Protein AF-A0A832TAB0-F1 (afdb_monomer_lite)

Sequence (96 aa):
EHEVLLYAREGGWWDAYRIGLSPQPIRVSDGWLIMYHGVRQTTSKASYRLGMALLDPEDPRKVLHRSEGWIFGPRELYERSGDVNDVVFPCGWVLV

Structure (mmCIF, N/CA/C/O backbone):
data_AF-A0A832TAB0-F1
#
_entry.id   AF-A0A832TAB0-F1
#
loop_
_atom_site.group_PDB
_atom_site.id
_atom_site.type_symbol
_atom_site.label_atom_id
_atom_site.label_alt_id
_atom_site.label_comp_id
_atom_site.label_asym_id
_atom_site.label_entity_id
_atom_site.label_seq_id
_atom_site.pdbx_PDB_ins_code
_atom_site.Cartn_x
_atom_site.Cartn_y
_atom_site.Cartn_z
_atom_site.occupancy
_atom_site.B_iso_or_equiv
_atom_site.auth_seq_id
_atom_site.auth_comp_id
_atom_site.auth_asym_id
_atom_site.auth_atom_id
_atom_site.pdbx_PDB_model_num
ATOM 1 N N . GLU A 1 1 ? -5.890 17.936 13.309 1.00 84.81 1 GLU A N 1
ATOM 2 C CA . GLU A 1 1 ? -4.551 18.256 12.769 1.00 84.81 1 GLU A CA 1
ATOM 3 C C . GLU A 1 1 ? -4.107 17.135 11.838 1.00 84.81 1 GLU A C 1
ATOM 5 O O . GLU A 1 1 ? -4.694 16.060 11.903 1.00 84.81 1 GLU A O 1
ATOM 10 N N . HIS A 1 2 ? -3.166 17.393 10.931 1.00 87.88 2 HIS A N 1
ATOM 11 C CA . HIS A 1 2 ? -2.669 16.392 9.982 1.00 87.88 2 HIS A CA 1
ATOM 12 C C . HIS A 1 2 ? -1.566 15.544 10.629 1.00 87.88 2 HIS A C 1
ATOM 14 O O . HIS A 1 2 ? -0.630 16.100 11.197 1.00 87.88 2 HIS A O 1
ATOM 20 N N . GLU A 1 3 ? -1.661 14.220 10.508 1.00 93.19 3 GLU A N 1
ATOM 21 C CA . GLU A 1 3 ? -0.699 13.259 11.054 1.00 93.19 3 GLU A CA 1
ATOM 22 C C . GLU A 1 3 ? -0.360 12.192 10.004 1.00 93.19 3 GLU A C 1
ATOM 24 O O . GLU A 1 3 ? -1.198 11.820 9.179 1.00 93.19 3 GLU A O 1
ATOM 29 N N . VAL A 1 4 ? 0.881 11.702 10.027 1.00 95.12 4 VAL A N 1
ATOM 30 C CA . VAL A 1 4 ? 1.337 10.639 9.126 1.00 95.12 4 VAL A CA 1
ATOM 31 C C . VAL A 1 4 ? 0.913 9.278 9.674 1.00 95.12 4 VAL A C 1
ATOM 33 O O . VAL A 1 4 ? 1.360 8.876 10.742 1.00 95.12 4 VAL A O 1
ATOM 36 N N . LEU A 1 5 ? 0.105 8.539 8.909 1.00 96.25 5 LEU A N 1
ATOM 37 C CA . LEU A 1 5 ? -0.348 7.192 9.281 1.00 96.25 5 LEU A CA 1
ATOM 38 C C . LEU A 1 5 ? 0.697 6.106 8.984 1.00 96.25 5 LEU A C 1
ATOM 40 O O . LEU A 1 5 ? 0.912 5.189 9.772 1.00 96.25 5 LEU A O 1
ATOM 44 N N . LEU A 1 6 ? 1.331 6.184 7.812 1.00 96.75 6 LEU A N 1
ATOM 45 C CA . LEU A 1 6 ? 2.314 5.214 7.340 1.00 96.75 6 LEU A CA 1
ATOM 46 C C . LEU A 1 6 ? 3.461 5.939 6.643 1.00 96.75 6 LEU A C 1
ATOM 48 O O . LEU A 1 6 ? 3.238 6.819 5.814 1.00 96.75 6 LEU A O 1
ATOM 52 N N . TYR A 1 7 ? 4.682 5.489 6.919 1.00 97.06 7 TYR A N 1
ATOM 53 C CA . TYR A 1 7 ? 5.863 5.831 6.133 1.00 97.06 7 TYR A CA 1
ATOM 54 C C . TYR A 1 7 ? 6.150 4.732 5.104 1.00 97.06 7 TYR A C 1
ATOM 56 O O . TYR A 1 7 ? 5.866 3.544 5.334 1.00 97.06 7 TYR A O 1
ATOM 64 N N . ALA A 1 8 ? 6.728 5.121 3.966 1.00 97.62 8 ALA A N 1
ATOM 65 C CA . ALA A 1 8 ? 7.381 4.160 3.083 1.00 97.62 8 ALA A CA 1
ATOM 66 C C . ALA A 1 8 ? 8.461 3.417 3.883 1.00 97.62 8 ALA A C 1
ATOM 68 O O . ALA A 1 8 ? 9.091 3.998 4.768 1.00 97.62 8 ALA A O 1
ATOM 69 N N . ARG A 1 9 ? 8.632 2.119 3.621 1.00 96.88 9 ARG A N 1
ATOM 70 C CA . ARG A 1 9 ? 9.732 1.370 4.245 1.00 96.88 9 ARG A CA 1
ATOM 71 C C . ARG A 1 9 ? 11.059 1.802 3.612 1.00 96.88 9 ARG A C 1
ATOM 73 O O . ARG A 1 9 ? 11.076 2.592 2.679 1.00 96.88 9 AR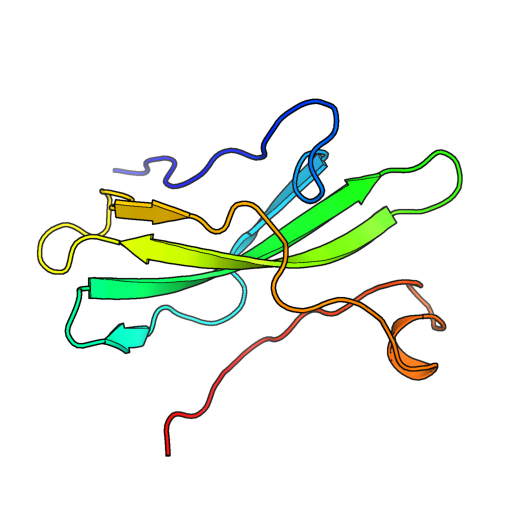G A O 1
ATOM 80 N N . GLU A 1 10 ? 12.181 1.279 4.084 1.00 95.19 10 GLU A N 1
ATOM 81 C CA . GLU A 1 10 ? 13.496 1.629 3.533 1.00 95.19 10 GLU A CA 1
ATOM 82 C C . GLU A 1 10 ? 14.237 0.404 3.000 1.00 95.19 10 GLU A C 1
ATOM 84 O O . GLU A 1 10 ? 13.978 -0.725 3.400 1.00 95.19 10 GLU A O 1
ATOM 89 N N . GLY A 1 11 ? 15.187 0.603 2.089 1.00 92.50 11 GLY A N 1
ATOM 90 C CA . GLY A 1 11 ? 16.063 -0.464 1.610 1.00 92.50 11 GLY A CA 1
ATOM 91 C C . GLY A 1 11 ? 15.357 -1.525 0.757 1.00 92.50 11 GLY A C 1
ATOM 92 O O . GLY A 1 11 ? 14.808 -1.241 -0.307 1.00 92.50 11 GLY A O 1
ATOM 93 N N . GLY A 1 12 ? 15.443 -2.786 1.186 1.00 92.31 12 GLY A N 1
ATOM 94 C CA . GLY A 1 12 ? 15.068 -3.963 0.396 1.00 92.31 12 GLY A CA 1
ATOM 95 C C . GLY A 1 12 ? 13.567 -4.212 0.231 1.00 92.31 12 GLY A C 1
ATOM 96 O O . GLY A 1 12 ? 13.201 -5.157 -0.470 1.00 92.31 12 GLY A O 1
ATOM 97 N N . TRP A 1 13 ? 12.700 -3.378 0.801 1.00 96.25 13 TRP A N 1
ATOM 98 C CA . TRP A 1 13 ? 11.254 -3.600 0.805 1.00 96.25 13 TRP A CA 1
ATOM 99 C C . TRP A 1 13 ? 10.573 -3.245 -0.520 1.00 96.25 13 TRP A C 1
ATOM 101 O O . TRP A 1 13 ? 11.049 -2.429 -1.313 1.00 96.25 13 TRP A O 1
ATOM 111 N N . TRP A 1 14 ? 9.443 -3.894 -0.792 1.00 96.69 14 TRP A N 1
ATOM 112 C CA . TRP A 1 14 ? 8.676 -3.687 -2.022 1.00 96.69 14 TRP A CA 1
ATOM 113 C C . TRP A 1 14 ? 7.950 -2.330 -2.048 1.00 96.69 14 TRP A C 1
ATOM 115 O O . TRP A 1 14 ? 7.619 -1.843 -3.123 1.00 96.69 14 TRP A O 1
ATOM 125 N N . ASP A 1 15 ? 7.741 -1.720 -0.883 1.00 97.38 15 ASP A N 1
ATOM 126 C CA . ASP A 1 15 ? 7.086 -0.431 -0.664 1.00 97.38 15 ASP A CA 1
ATOM 127 C C . ASP A 1 15 ? 8.068 0.642 -0.162 1.00 97.38 15 ASP A C 1
ATOM 129 O O . ASP A 1 15 ? 7.703 1.521 0.621 1.00 97.38 15 ASP A O 1
ATOM 133 N N . ALA A 1 16 ? 9.333 0.541 -0.591 1.00 96.44 16 ALA A N 1
ATOM 134 C CA . ALA A 1 16 ? 10.421 1.357 -0.061 1.00 96.44 16 ALA A CA 1
ATOM 135 C C . ALA A 1 16 ? 10.628 2.719 -0.744 1.00 96.44 16 ALA A C 1
ATOM 137 O O . ALA A 1 16 ? 11.344 3.568 -0.226 1.00 96.44 16 ALA A O 1
ATOM 138 N N . TYR A 1 17 ? 10.066 2.933 -1.936 1.00 95.69 17 TYR A N 1
ATOM 139 C CA . TYR A 1 17 ? 10.266 4.191 -2.661 1.00 95.69 17 TYR A CA 1
ATOM 140 C C . TYR A 1 17 ? 9.177 5.210 -2.327 1.00 95.69 17 TYR A C 1
ATOM 142 O O . TYR A 1 17 ? 9.465 6.337 -1.936 1.00 95.69 17 TYR A O 1
ATOM 150 N N . ARG A 1 18 ? 7.913 4.813 -2.499 1.00 96.25 18 ARG A N 1
ATOM 151 C CA . ARG A 1 18 ? 6.728 5.622 -2.195 1.00 96.25 18 ARG A CA 1
ATOM 152 C C . ARG A 1 18 ? 5.589 4.705 -1.785 1.00 96.25 18 ARG A C 1
ATOM 154 O O . ARG A 1 18 ? 5.522 3.568 -2.256 1.00 96.25 18 ARG A O 1
ATOM 161 N N . ILE A 1 19 ? 4.688 5.231 -0.967 1.00 97.94 19 ILE A N 1
ATOM 162 C CA . ILE A 1 19 ? 3.401 4.605 -0.682 1.00 97.94 19 ILE A CA 1
ATOM 163 C C . ILE A 1 19 ? 2.277 5.619 -0.836 1.00 97.94 19 ILE A C 1
ATOM 165 O O . ILE A 1 19 ? 2.499 6.824 -0.712 1.00 97.94 19 ILE A O 1
ATOM 169 N N . GLY A 1 20 ? 1.069 5.118 -1.050 1.00 97.31 20 GLY A N 1
ATOM 170 C CA . GLY A 1 20 ? -0.136 5.927 -1.007 1.00 97.31 20 GLY A CA 1
ATOM 171 C C . GLY A 1 20 ? -1.369 5.065 -0.800 1.00 97.31 20 GLY A C 1
ATOM 172 O O . GLY A 1 20 ? -1.401 3.891 -1.179 1.00 97.31 20 GLY A O 1
ATOM 173 N N . LEU A 1 21 ? -2.392 5.650 -0.181 1.00 96.31 21 LEU A N 1
ATOM 174 C CA . LEU A 1 21 ? -3.687 4.990 -0.047 1.00 96.31 21 LEU A CA 1
ATOM 175 C C . LEU A 1 21 ? -4.266 4.686 -1.435 1.00 96.31 21 LEU A C 1
ATOM 177 O O . LEU A 1 21 ? -4.027 5.424 -2.391 1.00 96.31 21 LEU A O 1
ATOM 181 N N . SER A 1 22 ? -4.952 3.550 -1.546 1.00 94.56 22 SER A N 1
ATOM 182 C CA . SER A 1 22 ? -5.612 3.108 -2.780 1.00 94.56 22 SER A CA 1
ATOM 183 C C . SER A 1 22 ? -7.136 3.302 -2.645 1.00 94.56 22 SER A C 1
ATOM 185 O O . SER A 1 22 ? -7.552 4.460 -2.709 1.00 94.56 22 SER A O 1
ATOM 187 N N . PRO A 1 23 ? -7.994 2.288 -2.412 1.00 96.56 23 PRO A N 1
ATOM 188 C CA . PRO A 1 23 ? -9.407 2.539 -2.145 1.00 96.56 23 PRO A CA 1
ATOM 189 C C . PRO A 1 23 ? -9.633 3.140 -0.746 1.00 96.56 23 PRO A C 1
ATOM 191 O O . PRO A 1 23 ? -8.781 3.064 0.145 1.00 96.56 23 PRO A O 1
ATOM 194 N N . GLN A 1 24 ? -10.818 3.717 -0.549 1.00 95.25 24 GLN A N 1
ATOM 195 C CA . GLN A 1 24 ? -11.297 4.222 0.740 1.00 95.25 24 GLN A CA 1
ATOM 196 C C . GLN A 1 24 ? -11.342 3.107 1.797 1.00 95.25 24 GLN A C 1
ATOM 198 O O . GLN A 1 24 ? -11.773 2.031 1.418 1.00 95.25 24 GLN A O 1
ATOM 203 N N . PRO A 1 25 ? -10.998 3.329 3.084 1.00 96.31 25 PRO A N 1
ATOM 204 C CA . PRO A 1 25 ? -11.007 2.298 4.137 1.00 96.31 25 PRO A CA 1
ATOM 205 C C . PRO A 1 25 ? -12.339 1.534 4.281 1.00 96.31 25 PRO A C 1
ATOM 207 O O . PRO A 1 25 ? -13.409 2.116 4.113 1.00 96.31 25 PRO A O 1
ATOM 210 N N . ILE A 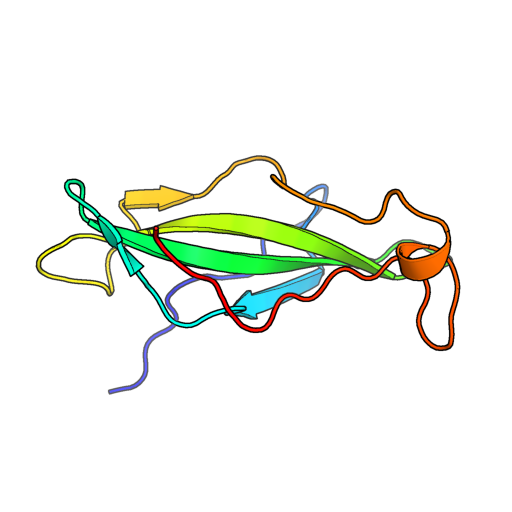1 26 ? -12.284 0.245 4.642 1.00 96.25 26 ILE A N 1
ATOM 211 C CA . ILE A 1 26 ? -13.455 -0.610 4.903 1.00 96.25 26 ILE A CA 1
ATOM 212 C C . ILE A 1 26 ? -13.482 -0.967 6.377 1.00 96.25 26 ILE A C 1
ATOM 214 O O . ILE A 1 26 ? -12.466 -1.354 6.954 1.00 96.25 26 ILE A O 1
ATOM 218 N N . ARG A 1 27 ? -14.670 -0.897 6.976 1.00 96.12 27 ARG A N 1
ATOM 219 C CA . ARG A 1 27 ? -14.897 -1.436 8.314 1.00 96.12 27 ARG A CA 1
ATOM 220 C C . ARG A 1 27 ? -14.984 -2.961 8.247 1.00 96.12 27 ARG A C 1
ATOM 222 O O . ARG A 1 27 ? -15.804 -3.499 7.508 1.00 96.12 27 ARG A O 1
ATOM 229 N N . VAL A 1 28 ? -14.169 -3.636 9.048 1.00 96.06 28 VAL A N 1
ATOM 230 C CA . VAL A 1 28 ? -14.238 -5.080 9.316 1.00 96.06 28 VAL A CA 1
ATOM 231 C C . VAL A 1 28 ? -14.466 -5.314 10.814 1.00 96.06 28 VAL A C 1
ATOM 233 O O . VAL A 1 28 ? -14.469 -4.358 11.593 1.00 96.06 28 VAL A O 1
ATOM 236 N N . SER A 1 29 ? -14.678 -6.567 11.233 1.00 95.88 29 SER A N 1
ATOM 237 C CA . SER A 1 29 ? -14.878 -6.909 12.654 1.00 95.88 29 SER A CA 1
ATOM 238 C C . SER A 1 29 ? -13.717 -6.450 13.534 1.00 95.88 29 SER A C 1
ATOM 240 O O . SER A 1 29 ? -13.937 -5.965 14.639 1.00 95.88 29 SER A O 1
ATOM 242 N N . ASP A 1 30 ? -12.498 -6.553 13.007 1.00 96.69 30 ASP A N 1
ATOM 243 C CA . ASP A 1 30 ? -11.267 -6.376 13.777 1.00 96.69 30 ASP A CA 1
ATOM 244 C C . ASP A 1 30 ? -10.704 -4.946 13.694 1.00 96.69 30 ASP A C 1
ATOM 246 O O . ASP A 1 30 ? -9.688 -4.647 14.318 1.00 96.69 30 ASP A O 1
ATOM 250 N N . GLY A 1 31 ? -11.328 -4.050 12.917 1.00 98.19 31 GLY A N 1
ATOM 251 C CA . GLY A 1 31 ? -10.825 -2.689 12.725 1.00 98.19 31 GLY A CA 1
ATOM 252 C C . GLY A 1 31 ? -11.193 -2.046 11.392 1.00 98.19 31 GLY A C 1
ATOM 253 O O . GLY A 1 31 ? -12.175 -2.406 10.739 1.00 98.19 31 GLY A O 1
ATOM 254 N N . TRP A 1 32 ? -10.382 -1.074 10.979 1.00 98.19 32 TRP A N 1
ATOM 255 C CA . TRP A 1 32 ? -10.451 -0.479 9.644 1.00 98.19 32 TRP A CA 1
ATOM 256 C C . TRP A 1 32 ? -9.379 -1.083 8.753 1.00 98.19 32 TRP A C 1
ATOM 258 O O . TRP A 1 32 ? -8.184 -0.907 8.981 1.00 98.19 32 TRP A O 1
ATOM 268 N N . LEU A 1 33 ? -9.804 -1.789 7.716 1.00 97.75 33 LEU A N 1
ATOM 269 C CA . LEU A 1 33 ? -8.911 -2.335 6.715 1.00 97.75 33 LEU A CA 1
ATOM 270 C C . LEU A 1 33 ? -8.607 -1.255 5.679 1.00 97.75 33 LEU A C 1
ATOM 272 O O . LEU A 1 33 ? -9.519 -0.681 5.078 1.00 97.75 33 LEU A O 1
ATOM 276 N N . ILE A 1 34 ? -7.324 -0.996 5.452 1.00 97.94 34 ILE A N 1
ATOM 277 C CA . ILE A 1 34 ? -6.852 -0.131 4.375 1.00 97.94 34 ILE A CA 1
ATOM 278 C C . ILE A 1 34 ? -6.009 -0.922 3.389 1.00 97.94 34 ILE A C 1
ATOM 280 O O . ILE A 1 34 ? -5.253 -1.821 3.760 1.00 97.94 34 ILE A O 1
ATOM 284 N N . MET A 1 35 ? -6.115 -0.541 2.123 1.00 98.06 35 MET A N 1
ATOM 285 C CA . MET A 1 35 ? -5.233 -0.998 1.062 1.00 98.06 35 MET A CA 1
ATOM 286 C C . MET A 1 35 ? -4.400 0.185 0.583 1.00 98.06 35 MET A C 1
ATOM 288 O O . MET A 1 35 ? -4.904 1.293 0.383 1.00 98.06 35 MET A O 1
ATOM 292 N N . TYR A 1 36 ? -3.108 -0.056 0.412 1.00 98.12 36 TYR A N 1
ATOM 293 C CA . TYR A 1 36 ? -2.160 0.953 -0.035 1.00 98.12 36 TYR A CA 1
ATOM 294 C C . TYR A 1 36 ? -1.298 0.383 -1.154 1.00 98.12 36 TYR A C 1
ATOM 296 O O . TYR A 1 36 ? -0.976 -0.808 -1.159 1.00 98.12 36 TYR A O 1
ATOM 304 N N . HIS A 1 37 ? -0.907 1.232 -2.097 1.00 98.12 37 HIS A N 1
ATOM 305 C CA . HIS A 1 37 ? 0.098 0.867 -3.077 1.00 98.12 37 HIS A CA 1
ATOM 306 C C . HIS A 1 37 ? 1.479 1.177 -2.510 1.00 98.12 37 HIS A C 1
ATOM 308 O O . HIS A 1 37 ? 1.674 2.155 -1.787 1.00 98.12 37 HIS A O 1
ATOM 314 N N . GLY A 1 38 ? 2.445 0.349 -2.870 1.00 98.06 38 GLY A N 1
ATOM 315 C CA . GLY A 1 38 ? 3.853 0.540 -2.583 1.00 98.06 38 GLY A CA 1
ATOM 316 C C . GLY A 1 38 ? 4.662 0.418 -3.859 1.00 98.06 38 GLY A C 1
ATOM 317 O O . GLY A 1 38 ? 4.406 -0.445 -4.703 1.00 98.06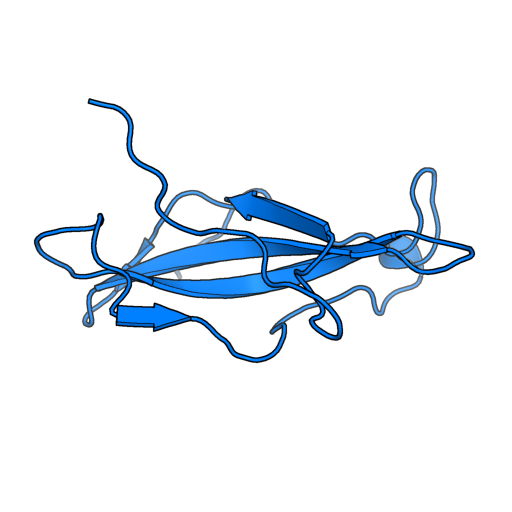 38 GLY A O 1
ATOM 318 N N . VAL A 1 39 ? 5.625 1.320 -3.996 1.00 97.81 39 VAL A N 1
ATOM 319 C CA . VAL A 1 39 ? 6.484 1.413 -5.168 1.00 97.81 39 VAL A CA 1
ATOM 320 C C . VAL A 1 39 ? 7.863 0.890 -4.813 1.00 97.81 39 VAL A C 1
ATOM 322 O O . VAL A 1 39 ? 8.487 1.350 -3.851 1.00 97.81 39 VAL A O 1
ATOM 325 N N . ARG A 1 40 ? 8.377 -0.018 -5.644 1.00 96.12 40 ARG A N 1
ATOM 326 C CA . ARG A 1 40 ? 9.798 -0.364 -5.659 1.00 96.12 40 ARG A CA 1
ATOM 327 C C . ARG A 1 40 ? 10.443 0.183 -6.915 1.00 96.12 40 ARG A C 1
ATOM 329 O O . ARG A 1 40 ? 10.117 -0.252 -8.017 1.00 96.12 40 ARG A O 1
ATOM 336 N N . GLN A 1 41 ? 11.411 1.072 -6.727 1.00 93.94 41 GLN A N 1
ATOM 337 C CA . GLN A 1 41 ? 12.306 1.491 -7.792 1.00 93.94 41 GLN A CA 1
ATOM 338 C C . GLN A 1 41 ? 13.419 0.449 -7.978 1.00 93.94 41 GLN A C 1
ATOM 340 O O . GLN A 1 41 ? 14.066 0.015 -7.022 1.00 93.94 41 GLN A O 1
ATOM 345 N N . THR A 1 42 ? 13.628 0.046 -9.224 1.00 88.06 42 THR A N 1
ATOM 346 C CA . THR A 1 42 ? 14.797 -0.702 -9.697 1.00 88.06 42 THR A CA 1
ATOM 347 C C . THR A 1 42 ? 15.581 0.178 -10.673 1.00 88.06 42 THR A C 1
ATOM 349 O O . THR A 1 42 ? 15.142 1.280 -11.009 1.00 88.06 42 THR A O 1
ATOM 352 N N . THR A 1 43 ? 16.737 -0.293 -11.140 1.00 88.50 43 THR A N 1
ATOM 353 C CA . THR A 1 43 ? 17.584 0.449 -12.089 1.00 88.50 43 THR A CA 1
ATOM 354 C C . THR A 1 43 ? 16.870 0.796 -13.393 1.00 88.50 43 THR A C 1
ATOM 356 O O . THR A 1 43 ? 17.134 1.852 -13.955 1.00 88.50 43 THR A O 1
ATOM 359 N N . SER A 1 44 ? 15.961 -0.060 -13.865 1.00 86.44 44 SER A N 1
ATOM 360 C CA . SER A 1 44 ? 15.284 0.112 -15.154 1.00 86.44 44 SER A CA 1
ATOM 361 C C . SER A 1 44 ? 13.806 0.483 -15.051 1.00 86.44 44 SER A C 1
ATOM 363 O O . SER A 1 44 ? 13.242 0.960 -16.032 1.00 86.44 44 SER A O 1
ATOM 365 N N . LYS A 1 45 ? 13.157 0.256 -13.900 1.00 89.75 45 LYS A N 1
ATOM 3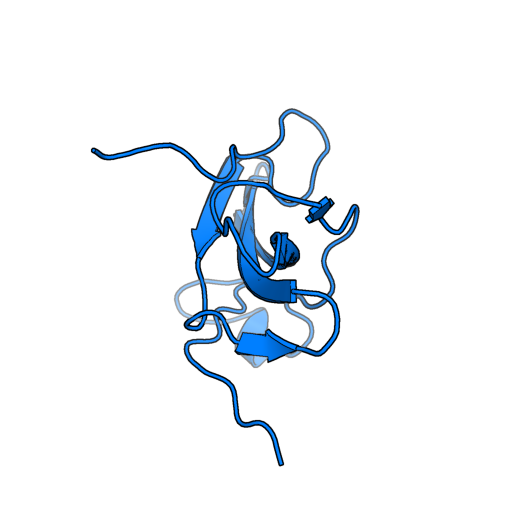66 C CA . LYS A 1 45 ? 11.705 0.443 -13.761 1.00 89.75 45 LYS A CA 1
ATOM 367 C C . LYS A 1 45 ? 11.229 0.677 -12.333 1.00 89.75 45 LYS A C 1
ATOM 369 O O . LYS A 1 45 ? 11.878 0.247 -11.377 1.00 89.75 45 LYS A O 1
ATOM 374 N N . ALA A 1 46 ? 10.050 1.277 -12.206 1.00 94.75 46 ALA A N 1
ATOM 375 C CA . ALA A 1 46 ? 9.247 1.254 -10.990 1.00 94.75 46 ALA A CA 1
ATOM 376 C C . ALA A 1 46 ? 8.231 0.107 -11.075 1.00 94.75 46 ALA A C 1
ATOM 378 O O . ALA A 1 46 ? 7.705 -0.163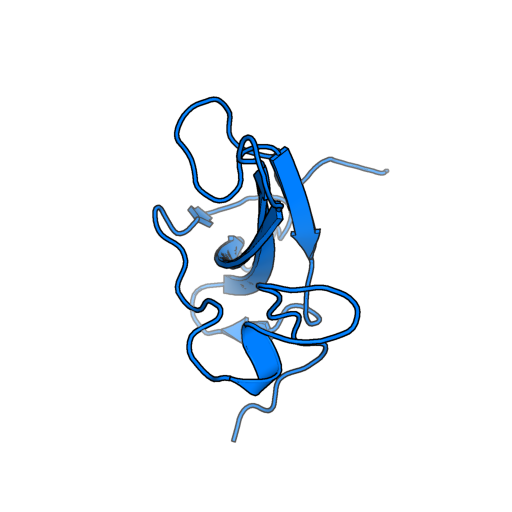 -12.147 1.00 94.75 46 ALA A O 1
ATOM 379 N N . SER A 1 47 ? 7.954 -0.568 -9.961 1.00 96.69 47 SER A N 1
ATOM 380 C CA . SER A 1 47 ? 6.871 -1.553 -9.880 1.00 96.69 47 SER A CA 1
ATOM 381 C C . SER A 1 47 ? 5.925 -1.184 -8.749 1.00 96.69 47 SER A C 1
ATOM 383 O O . SER A 1 47 ? 6.372 -1.013 -7.610 1.00 96.69 47 SER A O 1
ATOM 385 N N . TYR A 1 48 ? 4.639 -1.066 -9.080 1.00 98.12 48 TYR A N 1
ATOM 386 C CA . TYR A 1 48 ? 3.566 -0.747 -8.144 1.00 98.12 48 TYR A CA 1
ATOM 387 C C . TYR A 1 48 ? 2.875 -2.040 -7.738 1.00 98.12 48 TYR A C 1
ATOM 389 O O . TYR A 1 48 ? 2.394 -2.790 -8.583 1.00 98.12 48 TYR A O 1
ATOM 397 N N . ARG A 1 49 ? 2.853 -2.309 -6.437 1.00 98.06 49 ARG A N 1
ATOM 398 C CA . ARG A 1 49 ? 2.186 -3.470 -5.839 1.00 98.06 49 ARG A CA 1
ATOM 399 C C . ARG A 1 49 ? 1.304 -3.001 -4.695 1.00 98.06 49 ARG A C 1
ATOM 401 O O . ARG A 1 49 ? 1.403 -1.849 -4.283 1.00 98.06 49 ARG A O 1
ATOM 408 N N . LEU A 1 50 ? 0.456 -3.877 -4.177 1.00 98.38 50 LEU A N 1
ATOM 409 C CA . LEU A 1 50 ? -0.509 -3.540 -3.135 1.00 98.38 50 LEU A CA 1
ATOM 410 C C . LEU A 1 50 ? -0.198 -4.269 -1.842 1.00 98.38 50 LEU A C 1
ATOM 412 O O . LEU A 1 50 ? 0.120 -5.455 -1.856 1.00 98.38 50 LEU A O 1
ATOM 416 N N . GLY A 1 51 ? -0.353 -3.568 -0.731 1.00 98.00 51 GLY A N 1
ATOM 417 C CA . GLY A 1 51 ? -0.313 -4.108 0.618 1.00 98.00 51 GLY A CA 1
ATOM 418 C C . GLY A 1 51 ? -1.580 -3.732 1.369 1.00 98.00 51 GLY A C 1
ATOM 419 O O . GLY A 1 51 ? -2.421 -2.974 0.876 1.00 98.00 51 GLY A O 1
ATOM 420 N N . MET A 1 52 ? -1.703 -4.257 2.581 1.00 97.88 52 MET A N 1
ATOM 421 C CA . MET A 1 52 ? -2.816 -3.934 3.467 1.00 97.88 52 MET A CA 1
ATOM 422 C C . MET A 1 52 ? -2.310 -3.554 4.849 1.00 97.88 52 MET A C 1
ATOM 424 O O . MET A 1 52 ? -1.249 -4.008 5.285 1.00 97.88 52 MET A O 1
ATOM 428 N N . ALA A 1 53 ? -3.087 -2.738 5.548 1.00 98.25 53 ALA A N 1
ATOM 429 C CA . ALA A 1 53 ? -2.901 -2.495 6.966 1.00 98.25 53 ALA A CA 1
ATOM 430 C C . ALA A 1 53 ? -4.257 -2.529 7.676 1.00 98.25 53 ALA A C 1
ATOM 432 O O . ALA A 1 53 ? -5.273 -2.144 7.097 1.00 98.25 53 ALA A O 1
ATOM 433 N N . LEU A 1 54 ? -4.260 -3.010 8.914 1.00 98.62 54 LEU A N 1
ATOM 434 C CA . LEU A 1 54 ? -5.416 -2.968 9.798 1.00 98.62 54 LEU A CA 1
ATOM 435 C C . LEU A 1 54 ? -5.191 -1.856 10.818 1.00 98.62 54 LEU A C 1
ATOM 437 O O . LEU A 1 54 ? -4.148 -1.821 11.473 1.00 98.62 54 LEU A O 1
ATOM 441 N N . LEU A 1 55 ? -6.158 -0.956 10.929 1.00 98.56 55 LEU A N 1
ATOM 442 C CA . LEU A 1 55 ? -6.156 0.154 11.873 1.00 98.56 55 LEU A CA 1
ATOM 443 C C . LEU A 1 55 ? -7.143 -0.130 13.004 1.00 98.56 55 LEU A C 1
ATOM 445 O O . LEU A 1 55 ? -8.118 -0.860 12.814 1.00 98.56 55 LEU A O 1
ATOM 449 N N . ASP A 1 56 ? -6.900 0.471 14.160 1.00 98.31 56 ASP A N 1
ATOM 450 C CA . ASP A 1 56 ? -7.742 0.309 15.343 1.00 98.31 56 ASP A CA 1
ATOM 451 C C . ASP A 1 56 ? -9.195 0.766 15.080 1.00 98.31 56 ASP A C 1
ATOM 453 O O . ASP A 1 56 ? -9.407 1.784 14.411 1.00 98.31 56 ASP A O 1
ATOM 457 N N . PRO A 1 57 ? -10.209 0.010 15.551 1.00 97.94 57 PRO A N 1
ATOM 458 C CA . PRO A 1 57 ? -11.622 0.301 15.293 1.00 97.94 57 PRO A CA 1
ATOM 459 C C . PRO A 1 57 ? -12.108 1.629 15.886 1.00 97.94 57 PRO A C 1
ATOM 461 O O . PRO A 1 57 ? -13.014 2.242 15.306 1.00 97.94 57 P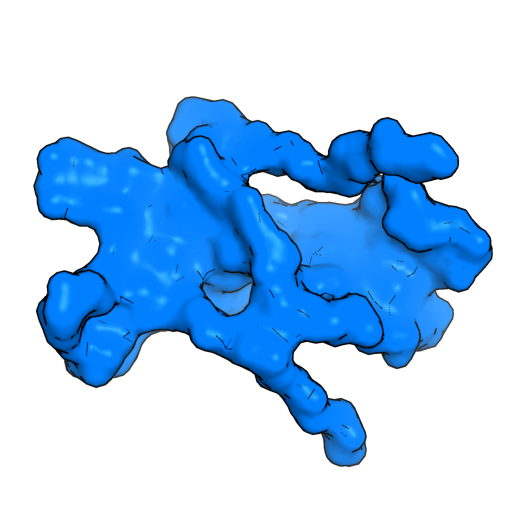RO A O 1
ATOM 464 N N . GLU A 1 58 ? -11.527 2.056 17.007 1.00 97.69 58 GLU A N 1
ATOM 465 C CA . GLU A 1 58 ? -11.914 3.257 17.750 1.00 97.69 58 GLU A CA 1
ATOM 466 C C . GLU A 1 58 ? -11.018 4.446 17.393 1.00 97.69 58 GLU A C 1
ATOM 468 O O . GLU A 1 58 ? -11.492 5.578 17.292 1.00 97.69 58 GLU A O 1
ATOM 473 N N . ASP A 1 59 ? -9.727 4.198 17.158 1.00 96.69 59 ASP A N 1
ATOM 474 C CA . ASP A 1 59 ? -8.755 5.224 16.792 1.00 96.69 59 ASP A CA 1
ATOM 475 C C . ASP A 1 59 ? -7.977 4.868 15.508 1.00 96.69 59 ASP A C 1
ATOM 477 O O . ASP A 1 59 ? -6.869 4.330 15.586 1.00 96.69 59 ASP A O 1
ATOM 481 N N . PRO A 1 60 ? -8.472 5.239 14.307 1.00 95.00 60 PRO A N 1
ATOM 482 C CA . PRO A 1 60 ? -7.872 4.839 13.030 1.00 95.00 60 PRO A CA 1
ATOM 483 C C . PRO A 1 60 ? -6.470 5.422 12.784 1.00 95.00 60 PRO A C 1
ATOM 485 O O . PRO A 1 60 ? -5.841 5.100 11.780 1.00 95.00 60 PRO A O 1
ATOM 488 N N . ARG A 1 61 ? -5.949 6.270 13.679 1.00 95.31 61 ARG A N 1
ATOM 489 C CA . ARG A 1 61 ? -4.551 6.727 13.640 1.00 95.31 61 ARG A CA 1
ATOM 490 C C . ARG A 1 61 ? -3.575 5.630 14.071 1.00 95.31 61 ARG A C 1
ATOM 492 O O . ARG A 1 61 ? -2.390 5.705 13.764 1.00 95.31 61 ARG A O 1
ATOM 499 N N . LYS A 1 62 ? -4.055 4.601 14.775 1.00 97.50 62 LYS A N 1
ATOM 500 C CA . LYS A 1 62 ? -3.237 3.488 15.258 1.00 97.50 62 LYS A CA 1
ATOM 501 C C . LYS A 1 62 ? -3.239 2.354 14.246 1.00 97.50 62 LYS A C 1
ATOM 503 O O . LYS A 1 62 ? -4.268 1.733 13.991 1.00 97.50 62 LYS A O 1
ATOM 508 N N . VAL A 1 63 ? -2.063 2.048 13.708 1.00 98.12 63 VAL A N 1
ATOM 509 C CA . VAL A 1 63 ? -1.855 0.883 12.844 1.00 98.12 63 VAL A CA 1
ATOM 510 C C . VAL A 1 63 ? -1.621 -0.341 13.728 1.00 98.12 63 VAL A C 1
ATOM 512 O O . VAL A 1 63 ? -0.602 -0.420 14.410 1.00 98.12 63 VAL A O 1
ATOM 515 N N . LEU A 1 64 ? -2.552 -1.294 13.716 1.00 98.38 64 LEU A N 1
ATOM 516 C CA . LEU A 1 64 ? -2.440 -2.550 14.464 1.00 98.38 64 LEU A CA 1
ATOM 517 C C . LEU A 1 64 ? -1.547 -3.551 13.729 1.00 98.38 64 LEU A C 1
ATOM 519 O O . LEU A 1 64 ? -0.667 -4.173 14.320 1.00 98.38 64 LEU A O 1
ATOM 523 N N . HIS A 1 65 ? -1.755 -3.676 12.418 1.00 98.19 65 HIS A N 1
ATOM 524 C CA . HIS A 1 65 ? -1.004 -4.590 11.563 1.00 98.19 65 HIS A CA 1
ATOM 525 C C . HIS A 1 65 ? -0.729 -3.961 10.202 1.00 98.19 65 HIS A C 1
ATOM 527 O O . HIS A 1 65 ? -1.531 -3.189 9.687 1.00 98.19 65 HIS A O 1
ATOM 533 N N . ARG A 1 66 ? 0.388 -4.342 9.583 1.00 97.94 66 ARG A N 1
ATOM 534 C CA . ARG A 1 66 ? 0.743 -3.991 8.204 1.00 97.94 66 ARG A CA 1
ATOM 535 C C . ARG A 1 66 ? 1.349 -5.218 7.543 1.00 97.94 66 ARG A C 1
ATOM 537 O O . ARG A 1 66 ? 2.243 -5.831 8.122 1.00 97.94 66 ARG A O 1
ATOM 544 N N . SER A 1 67 ? 0.895 -5.565 6.342 1.00 97.12 67 SER A N 1
ATOM 545 C CA . SER A 1 67 ? 1.409 -6.728 5.620 1.00 97.12 67 SER A CA 1
ATOM 546 C C . SER A 1 67 ? 2.917 -6.595 5.379 1.00 97.12 67 SER A C 1
ATOM 548 O O . SER A 1 67 ? 3.412 -5.544 4.958 1.00 97.12 67 SER A O 1
ATOM 550 N N . GLU A 1 68 ? 3.684 -7.645 5.669 1.00 95.56 68 GLU A N 1
ATOM 551 C CA . GLU A 1 68 ? 5.120 -7.657 5.366 1.00 95.56 68 GLU A CA 1
ATOM 552 C C . GLU A 1 68 ? 5.320 -7.678 3.843 1.00 95.56 68 GLU A C 1
ATOM 554 O O . GLU A 1 68 ? 5.934 -6.781 3.261 1.00 95.56 68 GLU A O 1
ATOM 559 N N . GLY A 1 69 ? 4.692 -8.644 3.174 1.00 96.00 69 GLY A N 1
ATOM 560 C CA . GLY A 1 69 ? 4.644 -8.733 1.719 1.00 96.00 69 GLY A CA 1
ATOM 561 C C . GLY A 1 69 ? 3.566 -7.858 1.078 1.00 96.00 69 GLY A C 1
ATOM 562 O O . GLY A 1 69 ? 2.681 -7.307 1.740 1.00 96.00 69 GLY A O 1
ATOM 563 N N . TRP A 1 70 ? 3.646 -7.764 -0.245 1.00 96.94 70 TRP A N 1
ATOM 564 C CA . TRP A 1 70 ? 2.539 -7.319 -1.080 1.00 96.94 70 TRP A CA 1
ATOM 565 C C . TRP A 1 70 ? 1.550 -8.477 -1.269 1.00 96.94 70 TRP A C 1
ATOM 567 O O . TRP A 1 70 ? 1.948 -9.638 -1.319 1.00 96.94 70 TRP A O 1
ATOM 577 N N . ILE A 1 71 ? 0.265 -8.154 -1.379 1.00 96.75 71 ILE A N 1
ATOM 578 C CA . ILE A 1 71 ? -0.838 -9.106 -1.568 1.00 96.75 71 ILE A CA 1
ATOM 579 C C . ILE A 1 71 ? -1.271 -9.229 -3.032 1.00 96.75 71 ILE A C 1
ATOM 581 O O . ILE A 1 71 ? -1.879 -10.220 -3.423 1.00 96.75 71 ILE A O 1
ATOM 585 N N . PHE A 1 72 ? -0.962 -8.220 -3.848 1.00 97.25 72 PHE A N 1
ATOM 586 C CA . PHE A 1 72 ? -1.307 -8.178 -5.263 1.00 97.25 72 PHE A CA 1
ATOM 587 C C . PHE A 1 72 ? -0.276 -7.352 -6.029 1.00 97.25 72 PHE A C 1
ATOM 589 O O . PHE A 1 72 ? 0.260 -6.368 -5.513 1.00 97.25 72 PHE A O 1
ATOM 596 N N . GLY A 1 73 ? 0.033 -7.766 -7.251 1.00 97.56 73 GLY A N 1
ATOM 597 C CA . GLY A 1 73 ? 1.051 -7.136 -8.076 1.00 97.56 73 GLY A CA 1
ATOM 598 C C . GLY A 1 73 ? 0.871 -7.491 -9.551 1.00 97.56 73 GLY A C 1
ATOM 599 O O . GLY A 1 73 ? 0.138 -8.432 -9.851 1.00 97.56 73 GLY A O 1
ATOM 600 N N . PRO A 1 74 ? 1.559 -6.776 -10.457 1.00 97.50 74 PRO A N 1
ATOM 601 C CA . PRO A 1 74 ? 1.414 -6.956 -11.895 1.00 97.50 74 PRO A CA 1
ATOM 602 C C . PRO A 1 74 ? 1.800 -8.375 -12.320 1.00 97.50 74 PRO A C 1
ATOM 604 O O . PRO A 1 74 ? 2.931 -8.821 -12.100 1.00 97.50 74 PRO A O 1
ATOM 607 N N . ARG A 1 75 ? 0.867 -9.079 -12.953 1.00 97.31 75 ARG A N 1
ATOM 608 C CA . ARG A 1 75 ? 1.019 -10.442 -13.464 1.00 97.31 75 ARG A CA 1
ATOM 609 C C . ARG A 1 75 ? 0.518 -10.565 -14.892 1.00 97.31 75 ARG A C 1
ATOM 611 O O . ARG A 1 75 ? 1.154 -11.258 -15.681 1.00 97.31 75 ARG A O 1
ATOM 618 N N . GLU A 1 76 ? -0.566 -9.913 -15.261 1.00 98.19 76 GLU A N 1
ATOM 619 C CA . GLU A 1 76 ? -1.108 -10.047 -16.611 1.00 98.19 76 GLU A CA 1
ATOM 620 C C . GLU A 1 76 ? -0.437 -9.080 -17.591 1.00 98.19 76 GLU A C 1
ATOM 622 O O . GLU A 1 76 ? 0.238 -8.126 -17.196 1.00 98.19 76 GLU A O 1
ATOM 627 N N . LEU A 1 77 ? -0.561 -9.348 -18.896 1.00 98.12 77 LEU A N 1
ATOM 628 C CA . LEU A 1 77 ? 0.107 -8.532 -19.917 1.00 98.12 77 LEU A CA 1
ATOM 629 C C . LEU A 1 77 ? -0.329 -7.062 -19.844 1.00 98.12 77 LEU A C 1
ATOM 631 O O . LEU A 1 77 ? 0.518 -6.183 -19.954 1.00 98.12 77 LEU A O 1
ATOM 635 N N . TYR A 1 78 ? -1.614 -6.809 -19.584 1.00 97.38 78 TYR A N 1
ATOM 636 C CA . TYR A 1 78 ? -2.174 -5.459 -19.458 1.00 97.38 78 TYR A CA 1
ATOM 637 C C . TYR A 1 78 ? -1.700 -4.705 -18.200 1.00 97.38 78 TYR A C 1
ATOM 639 O O . TYR A 1 78 ? -1.874 -3.497 -18.111 1.00 97.38 78 TYR A O 1
ATOM 647 N N . GLU A 1 79 ? -1.106 -5.400 -17.226 1.00 98.12 79 GLU A N 1
ATOM 648 C CA . GLU A 1 79 ? -0.538 -4.806 -16.001 1.00 98.12 79 GLU A CA 1
ATOM 649 C C . GLU A 1 79 ? 0.973 -4.594 -16.153 1.00 98.12 79 GLU A C 1
ATOM 651 O O . GLU A 1 79 ? 1.572 -3.704 -15.548 1.00 98.12 79 GLU A O 1
ATOM 656 N N . ARG A 1 80 ? 1.615 -5.451 -16.954 1.00 96.88 80 ARG A N 1
ATOM 657 C CA . ARG A 1 80 ? 3.061 -5.437 -17.197 1.00 96.88 80 ARG A CA 1
ATOM 658 C C . ARG A 1 80 ? 3.461 -4.569 -18.386 1.00 96.88 80 ARG A C 1
ATOM 660 O O . ARG A 1 80 ? 4.616 -4.160 -18.436 1.00 96.88 80 ARG A O 1
ATOM 667 N N . SER A 1 81 ? 2.543 -4.287 -19.309 1.00 97.00 81 SER A N 1
ATOM 668 C CA . SER A 1 81 ? 2.806 -3.507 -20.516 1.00 97.00 81 SER A CA 1
ATOM 669 C C . SER A 1 81 ? 1.719 -2.468 -20.791 1.00 97.00 81 SER A C 1
ATOM 671 O O . SER A 1 81 ? 0.537 -2.798 -20.844 1.00 97.00 81 SER A O 1
ATOM 673 N N . GLY A 1 82 ? 2.142 -1.224 -21.005 1.00 95.56 82 GLY A N 1
ATOM 674 C CA . GLY A 1 82 ? 1.299 -0.089 -21.369 1.00 95.56 82 GLY A CA 1
ATOM 675 C C . GLY A 1 82 ? 2.111 1.206 -21.351 1.00 95.56 82 GLY A C 1
ATOM 676 O O . GLY A 1 82 ? 3.340 1.168 -21.405 1.00 95.56 82 GLY A O 1
ATOM 677 N N . ASP A 1 83 ? 1.441 2.348 -21.217 1.00 96.38 83 ASP A N 1
ATOM 678 C CA . ASP A 1 83 ? 2.120 3.649 -21.089 1.00 96.38 83 ASP A CA 1
ATOM 679 C C . ASP A 1 83 ? 2.993 3.716 -19.826 1.00 96.38 83 ASP A C 1
ATOM 681 O O . ASP A 1 83 ? 4.064 4.326 -19.820 1.00 96.38 83 ASP A O 1
ATOM 685 N N . VAL A 1 84 ? 2.554 3.039 -18.759 1.00 95.12 84 VAL A N 1
ATOM 686 C CA . VAL A 1 84 ? 3.338 2.816 -17.543 1.00 95.12 84 VAL A CA 1
ATOM 687 C C . VAL A 1 84 ? 3.342 1.322 -17.233 1.00 95.12 84 VAL A C 1
ATOM 689 O O . VAL A 1 84 ? 2.328 0.746 -16.847 1.00 95.12 84 VAL A O 1
ATOM 692 N N . ASN A 1 85 ? 4.501 0.697 -17.423 1.00 95.81 85 ASN A N 1
ATOM 693 C CA . ASN A 1 85 ? 4.693 -0.736 -17.212 1.00 95.81 85 ASN A CA 1
ATOM 694 C C . ASN A 1 85 ? 4.727 -1.101 -15.720 1.00 95.81 85 ASN A C 1
ATOM 696 O O . ASN A 1 85 ? 5.156 -0.306 -14.886 1.00 95.81 85 ASN A O 1
ATOM 700 N N . ASP A 1 86 ? 4.369 -2.351 -15.414 1.00 97.19 86 ASP A N 1
ATOM 701 C CA . ASP A 1 86 ? 4.429 -2.949 -14.074 1.00 97.19 86 ASP A CA 1
ATOM 702 C C . ASP A 1 86 ? 3.611 -2.184 -13.014 1.00 97.19 86 ASP A C 1
ATOM 704 O O . ASP A 1 86 ? 4.083 -1.932 -11.894 1.00 97.19 86 ASP A O 1
ATOM 708 N N . VAL A 1 87 ? 2.355 -1.871 -13.352 1.00 97.56 87 VAL A N 1
ATOM 709 C CA . VAL A 1 87 ? 1.426 -1.149 -12.476 1.00 97.56 87 VAL A CA 1
ATOM 710 C C . VAL A 1 87 ? 0.137 -1.924 -12.235 1.00 97.56 87 VAL A C 1
ATOM 712 O O . VAL A 1 87 ? -0.548 -2.343 -13.162 1.00 97.56 87 VAL A O 1
ATOM 715 N N . VAL A 1 88 ? -0.230 -2.027 -10.958 1.00 97.50 88 VAL A N 1
ATOM 716 C CA . VAL A 1 88 ? -1.603 -2.276 -10.514 1.00 97.50 88 VAL A CA 1
ATOM 717 C C . VAL A 1 88 ? -1.994 -1.176 -9.530 1.00 97.50 88 VAL A C 1
ATOM 719 O O . VAL A 1 88 ? -1.236 -0.865 -8.609 1.00 97.50 88 VAL A O 1
ATOM 722 N N . PHE A 1 89 ? -3.149 -0.549 -9.750 1.00 96.75 89 PHE A N 1
ATOM 723 C CA . PHE A 1 89 ? -3.588 0.615 -8.975 1.00 96.75 89 PHE A CA 1
ATOM 724 C C . PHE A 1 89 ? -5.121 0.624 -8.847 1.00 96.75 89 PHE A C 1
ATOM 726 O O . PHE A 1 89 ? -5.809 1.226 -9.670 1.00 96.75 89 PHE A O 1
ATOM 733 N N . PRO A 1 90 ? -5.692 -0.099 -7.872 1.00 94.94 90 PRO A N 1
ATOM 734 C CA . PRO A 1 90 ? -7.133 -0.167 -7.703 1.00 94.94 90 PRO A CA 1
ATOM 735 C C . PRO A 1 90 ? -7.671 1.108 -7.057 1.00 94.94 90 PRO A C 1
ATOM 737 O O . PRO A 1 90 ? -7.057 1.684 -6.160 1.00 94.94 90 PRO A O 1
ATOM 740 N N . CYS A 1 91 ? -8.870 1.496 -7.483 1.00 95.50 91 CYS A N 1
ATOM 741 C CA . CYS A 1 91 ? -9.535 2.725 -7.044 1.00 95.50 91 CYS A CA 1
ATOM 742 C C . CYS A 1 91 ? -10.801 2.469 -6.215 1.00 95.50 91 CYS A C 1
ATOM 744 O O . CYS A 1 91 ? -11.486 3.413 -5.836 1.00 95.50 91 CYS A O 1
ATOM 746 N N . GLY A 1 92 ? -11.149 1.208 -5.960 1.00 95.19 92 GLY A N 1
ATOM 747 C CA . GLY A 1 92 ? -12.360 0.855 -5.235 1.00 95.19 92 GLY A CA 1
ATOM 748 C C . GLY A 1 92 ? -12.450 -0.637 -4.956 1.00 95.19 92 GLY A C 1
ATOM 749 O O . GLY A 1 92 ? -11.724 -1.448 -5.531 1.00 95.19 92 GLY A O 1
ATOM 750 N N . TRP A 1 93 ? -13.374 -0.979 -4.072 1.00 93.88 93 TRP A N 1
ATOM 751 C CA . TRP A 1 93 ? -13.748 -2.344 -3.730 1.00 93.88 93 TRP A CA 1
ATOM 752 C C . TRP A 1 93 ? -15.255 -2.428 -3.516 1.00 93.88 93 TRP A C 1
ATOM 754 O O . TRP A 1 93 ? -15.913 -1.431 -3.211 1.00 93.88 93 TRP A O 1
ATOM 764 N N . VAL A 1 94 ? -15.788 -3.632 -3.681 1.00 92.88 94 VAL A N 1
ATOM 765 C CA . VAL A 1 94 ? -17.172 -3.967 -3.357 1.00 92.88 94 VAL A CA 1
ATOM 766 C C . VAL A 1 94 ? -17.124 -5.137 -2.389 1.00 92.88 94 VAL A C 1
ATOM 768 O O . VAL A 1 94 ? -16.455 -6.133 -2.660 1.00 92.88 94 VAL A O 1
ATOM 771 N N . LEU A 1 95 ? -17.812 -4.991 -1.260 1.00 86.75 95 LEU A N 1
ATOM 772 C CA . LEU A 1 95 ? -18.051 -6.075 -0.319 1.00 86.75 95 LEU A CA 1
ATOM 773 C C . LEU A 1 95 ? -19.442 -6.635 -0.626 1.00 86.75 95 LEU A C 1
ATOM 775 O O . LEU A 1 95 ? -20.419 -5.887 -0.552 1.00 86.75 95 LEU A O 1
ATOM 779 N N . VAL A 1 96 ? -19.498 -7.901 -1.041 1.00 87.31 96 VAL A N 1
ATOM 780 C CA . VAL A 1 96 ? -20.734 -8.620 -1.393 1.00 87.31 96 VAL A CA 1
ATOM 781 C C . VAL A 1 96 ? -21.110 -9.632 -0.326 1.00 87.31 96 VAL A C 1
ATOM 783 O O . VAL A 1 96 ? -20.179 -10.214 0.275 1.00 87.31 96 VAL A O 1
#

Secondary structure (DSSP, 8-state):
----------TT-TTSSEEEE-SPPEEETTEEEEEEEEEEE-SS-EEEEEEEEEE-SS-TTSEEEE-SS-SB---SHHHHSSSSSS----------

Radius of gyration: 14.17 Å; chains: 1; bounding box: 38×29×39 Å

Foldseek 3Di:
DDDDLDDQPDDPAQQHPHKDWAEDWDDDPQATKTKMWGWDDDPVAIAIFIWIWGAHHVDRSHTPDTDRHGPGWDDDPVCQDDPHGGDDGHRYDDDD

pLDDT: mean 95.93, std 2.93, range [84.81, 98.62]